Protein AF-A0A7Z1AYZ4-F1 (afdb_monomer_lite)

Foldseek 3Di:
DDDPDDLVNLVVQLVVLVVVLVVVVVVLVVVLVVLLVCLVPPHDDPVSVVSVVVSVVVVCCCVVPVNVVSVVSNVVSVVVNVVVVVVVVVVVVVVVCVVVVVPPPPDDD

Radius of gyration: 26.67 Å; chains: 1; bounding box: 60×20×84 Å

pLDDT: mean 74.49, std 12.85, range [36.69, 89.69]

Sequence (109 aa):
MQINVGLDALQSLTNFTEHSQSEQNDFNKAHSVRNTESATSGLAGSVQNAAFAVGQDRDAHWNSRVLPQIQQLVENNNLATSAYYEGQATSTTTMQQHTYGVGSVINGA

Secondary structure (DSSP, 8-state):
------HHHHHHHHHHHHHHHHHHHHHHHHHHHHHHHHHHHH--THHHHHHHHHHHHHHHHIIIIIHHHHHHHHHHHHHHHHHHHHHHHHHHHHHHHHHHHSSS-----

Organism: NCBI:txid485602

Structure (mmCIF, N/CA/C/O backbone):
data_AF-A0A7Z1AYZ4-F1
#
_entry.id   AF-A0A7Z1AYZ4-F1
#
loop_
_atom_site.group_PDB
_atom_site.id
_atom_site.type_symbol
_atom_site.label_atom_id
_atom_site.label_alt_id
_atom_site.label_comp_id
_atom_site.label_asym_id
_atom_site.label_entity_id
_atom_site.label_seq_id
_atom_site.pdbx_PDB_ins_code
_atom_site.Cartn_x
_atom_site.Cartn_y
_atom_site.Cartn_z
_atom_site.occupancy
_atom_site.B_iso_or_equiv
_atom_site.auth_seq_id
_atom_site.auth_comp_id
_atom_site.auth_asym_id
_atom_site.auth_atom_id
_atom_site.pdbx_PDB_model_num
ATOM 1 N N . MET A 1 1 ? -31.345 2.015 9.666 1.00 38.03 1 MET A N 1
ATOM 2 C CA . MET A 1 1 ? -30.663 0.786 9.212 1.00 38.03 1 MET A CA 1
ATOM 3 C C . MET A 1 1 ? -29.326 0.735 9.928 1.00 38.03 1 MET A C 1
ATOM 5 O O . MET A 1 1 ? -28.487 1.579 9.657 1.00 38.03 1 MET A O 1
ATOM 9 N N . GLN A 1 2 ? -29.187 -0.140 10.923 1.00 41.41 2 GLN A N 1
ATOM 10 C CA . GLN A 1 2 ? -27.971 -0.272 11.726 1.00 41.41 2 GLN A CA 1
ATOM 11 C C . GLN A 1 2 ? -27.139 -1.396 11.105 1.00 41.41 2 GLN A C 1
ATOM 13 O O . GLN A 1 2 ? -27.598 -2.535 11.044 1.00 41.41 2 GLN A O 1
ATOM 18 N N . ILE A 1 3 ? -25.976 -1.062 10.548 1.00 48.16 3 ILE A N 1
ATOM 19 C CA . ILE A 1 3 ? -25.074 -2.055 9.962 1.00 48.16 3 ILE A CA 1
ATOM 20 C C . ILE A 1 3 ? -24.280 -2.666 11.120 1.00 48.16 3 ILE A C 1
ATOM 22 O O . ILE A 1 3 ? -23.387 -2.023 11.662 1.00 48.16 3 ILE A O 1
ATOM 26 N N . ASN A 1 4 ? -24.628 -3.890 11.521 1.00 56.06 4 ASN A N 1
ATOM 27 C CA . ASN A 1 4 ? -23.818 -4.677 12.450 1.00 56.06 4 ASN A CA 1
ATOM 28 C C . ASN A 1 4 ? -22.667 -5.316 11.668 1.00 56.06 4 ASN A C 1
ATOM 30 O O . ASN A 1 4 ? -22.820 -6.400 11.107 1.00 56.06 4 ASN A O 1
ATOM 34 N N . VAL A 1 5 ? -21.525 -4.633 11.604 1.00 61.25 5 VAL A N 1
ATOM 35 C CA . VAL A 1 5 ? -20.276 -5.248 11.143 1.00 61.25 5 VAL A CA 1
ATOM 36 C C . VAL A 1 5 ? -19.613 -5.895 12.356 1.00 61.25 5 VAL A C 1
ATOM 38 O O . VAL A 1 5 ? -19.290 -5.210 13.323 1.00 61.25 5 VAL A O 1
ATOM 41 N N . GLY A 1 6 ? -19.460 -7.220 12.336 1.00 71.69 6 GLY A N 1
ATOM 42 C CA . GLY A 1 6 ? -18.754 -7.939 13.398 1.00 71.69 6 GLY A CA 1
ATOM 43 C C . GLY A 1 6 ? -17.268 -7.573 13.425 1.00 71.69 6 GLY A C 1
ATOM 44 O O . GLY A 1 6 ? -16.661 -7.390 12.369 1.00 71.69 6 GLY A O 1
ATOM 45 N N . LEU A 1 7 ? -16.676 -7.494 14.621 1.00 74.81 7 LEU A N 1
ATOM 46 C CA . LEU A 1 7 ? -15.259 -7.156 14.813 1.00 74.81 7 LEU A CA 1
ATOM 47 C C . LEU A 1 7 ? -14.320 -8.067 14.005 1.00 74.81 7 LEU A C 1
ATOM 49 O O . LEU A 1 7 ? -13.377 -7.578 13.392 1.00 74.81 7 LEU A O 1
ATOM 53 N N . ASP A 1 8 ? -14.622 -9.364 13.930 1.00 76.94 8 ASP A N 1
ATOM 54 C CA . ASP A 1 8 ? -13.824 -10.333 13.169 1.00 76.94 8 ASP A CA 1
ATOM 55 C C . ASP A 1 8 ? -13.798 -10.005 11.667 1.00 76.94 8 ASP A C 1
ATOM 57 O O . ASP A 1 8 ? -12.772 -10.148 11.002 1.00 76.94 8 ASP A O 1
ATOM 61 N N . ALA A 1 9 ? -14.917 -9.508 11.128 1.00 76.19 9 ALA A N 1
ATOM 62 C CA . ALA A 1 9 ? -15.005 -9.084 9.735 1.00 76.19 9 ALA A CA 1
ATOM 63 C C . ALA A 1 9 ? -14.205 -7.795 9.486 1.00 76.19 9 ALA A C 1
ATOM 65 O O . ALA A 1 9 ? -13.549 -7.684 8.452 1.00 76.19 9 ALA A O 1
ATOM 66 N N . LEU A 1 10 ? -14.207 -6.853 10.439 1.00 78.38 10 LEU A N 1
ATOM 67 C CA . LEU A 1 10 ? -13.367 -5.648 10.389 1.00 78.38 10 LEU A CA 1
ATOM 68 C C . LEU A 1 10 ? -11.878 -6.003 10.429 1.00 78.38 10 LEU A C 1
ATOM 70 O O . LEU A 1 10 ? -11.125 -5.553 9.574 1.00 78.38 10 LEU A O 1
ATOM 74 N N . GLN A 1 11 ? -11.462 -6.865 11.357 1.00 78.62 11 GLN A N 1
ATOM 75 C CA . GLN A 1 11 ? -10.071 -7.313 11.469 1.00 78.62 11 GLN A CA 1
ATOM 76 C C . GLN A 1 11 ? -9.612 -8.073 10.221 1.00 78.62 11 GLN A C 1
ATOM 78 O O . GLN A 1 11 ? -8.516 -7.837 9.714 1.00 78.62 11 GLN A O 1
ATOM 83 N N . SER A 1 12 ? -10.460 -8.955 9.684 1.00 81.00 12 SER A N 1
ATOM 84 C CA . SER A 1 12 ? -10.173 -9.663 8.436 1.00 81.00 12 SER A CA 1
ATOM 85 C C . SER A 1 12 ? -10.034 -8.702 7.254 1.00 81.00 12 SER A C 1
ATOM 87 O O . SER A 1 12 ? -9.123 -8.879 6.444 1.00 81.00 12 SER A O 1
ATOM 89 N N . LEU A 1 13 ? -10.881 -7.670 7.174 1.00 80.38 13 LEU A N 1
ATOM 90 C CA . LEU A 1 13 ? -10.805 -6.648 6.134 1.00 80.38 13 LEU A CA 1
ATOM 91 C C . LEU A 1 13 ? -9.529 -5.807 6.254 1.00 80.38 13 LEU A C 1
ATOM 93 O O . LEU A 1 13 ? -8.882 -5.559 5.235 1.00 80.38 13 LEU A O 1
ATOM 97 N N . THR A 1 14 ? -9.136 -5.409 7.468 1.00 81.25 14 THR A N 1
ATOM 98 C CA . THR A 1 14 ? -7.871 -4.701 7.718 1.00 81.25 14 THR A CA 1
ATOM 99 C C . THR A 1 14 ? -6.688 -5.537 7.243 1.00 81.25 14 THR A C 1
ATOM 101 O O . THR A 1 14 ? -5.946 -5.089 6.373 1.00 81.25 14 THR A O 1
ATOM 104 N N . ASN A 1 15 ? -6.583 -6.784 7.711 1.00 82.12 15 ASN A N 1
ATOM 105 C CA . ASN A 1 15 ? -5.486 -7.686 7.353 1.00 82.12 15 ASN A CA 1
ATOM 106 C C . ASN A 1 15 ? -5.415 -7.939 5.839 1.00 82.12 15 ASN A C 1
ATOM 108 O O . ASN A 1 15 ? -4.336 -7.918 5.251 1.00 82.12 15 ASN A O 1
ATOM 112 N N . PHE A 1 16 ? -6.564 -8.158 5.191 1.00 85.50 16 PHE A N 1
ATOM 113 C CA . PHE A 1 16 ? -6.628 -8.332 3.740 1.00 85.50 16 PHE A CA 1
ATOM 114 C C . PHE A 1 16 ? -6.170 -7.073 2.994 1.00 85.50 16 PHE A C 1
ATOM 116 O O . PHE A 1 16 ? -5.415 -7.166 2.028 1.00 85.50 16 PHE A O 1
ATOM 123 N N . THR A 1 17 ? -6.600 -5.895 3.453 1.00 81.38 17 THR A N 1
ATOM 124 C CA . THR A 1 17 ? -6.250 -4.612 2.828 1.00 81.38 17 THR A CA 1
ATOM 125 C C . THR A 1 17 ? -4.753 -4.328 2.955 1.00 81.38 17 THR A C 1
ATOM 127 O O . THR A 1 17 ? -4.117 -3.976 1.963 1.00 81.38 17 THR A O 1
ATOM 130 N N . GLU A 1 18 ? -4.171 -4.537 4.137 1.00 84.62 18 GLU A N 1
ATOM 131 C CA . GLU A 1 18 ? -2.733 -4.369 4.384 1.00 84.62 18 GLU A CA 1
ATOM 132 C C . GLU A 1 18 ? -1.893 -5.352 3.559 1.00 84.62 18 GLU A C 1
ATOM 134 O O . GLU A 1 18 ? -0.905 -4.964 2.931 1.00 84.62 18 GLU A O 1
ATOM 139 N N . HIS A 1 19 ? -2.314 -6.618 3.495 1.00 85.38 19 HIS A N 1
ATOM 140 C CA . HIS A 1 19 ? -1.633 -7.625 2.688 1.00 85.38 19 HIS A CA 1
ATOM 141 C C . HIS A 1 19 ? -1.675 -7.277 1.195 1.00 85.38 19 HIS A C 1
ATOM 143 O O . HIS A 1 19 ? -0.631 -7.207 0.545 1.00 85.38 19 HIS A O 1
ATOM 149 N N . SER A 1 20 ? -2.863 -6.953 0.674 1.00 82.25 20 SER A N 1
ATOM 150 C CA . SER A 1 20 ? -3.044 -6.522 -0.715 1.00 82.25 20 SER A CA 1
ATOM 151 C C . SER A 1 20 ? -2.222 -5.268 -1.035 1.00 82.25 20 SER A C 1
ATOM 153 O O . SER A 1 20 ? -1.718 -5.131 -2.148 1.00 82.25 20 SER A O 1
ATOM 155 N N . GLN A 1 21 ? -2.066 -4.338 -0.089 1.00 84.25 21 GLN A N 1
ATOM 156 C CA . GLN A 1 21 ? -1.221 -3.159 -0.278 1.00 84.25 21 GLN A CA 1
ATOM 157 C C . GLN A 1 21 ? 0.251 -3.542 -0.451 1.00 84.25 21 GLN A C 1
ATOM 159 O O . GLN A 1 21 ? 0.920 -3.013 -1.344 1.00 84.25 21 GLN A O 1
ATOM 164 N N . SER A 1 22 ? 0.750 -4.448 0.393 1.00 84.06 22 SER A N 1
ATOM 165 C CA . SER A 1 22 ? 2.130 -4.929 0.311 1.00 84.06 22 SER A CA 1
ATOM 166 C C . SER A 1 22 ? 2.393 -5.596 -1.036 1.00 84.06 22 SER A C 1
ATOM 168 O O . SER A 1 22 ? 3.329 -5.210 -1.735 1.00 84.06 22 SER A O 1
ATOM 170 N N . GLU A 1 23 ? 1.525 -6.524 -1.445 1.00 86.88 23 GLU A N 1
ATOM 171 C CA . GLU A 1 23 ? 1.671 -7.250 -2.710 1.00 86.88 23 GLU A CA 1
ATOM 172 C C . GLU A 1 23 ? 1.661 -6.315 -3.922 1.00 86.88 23 GLU A C 1
ATOM 174 O O . GLU A 1 23 ? 2.510 -6.429 -4.809 1.00 86.88 23 GLU A O 1
ATOM 179 N N . GLN A 1 24 ? 0.735 -5.352 -3.964 1.00 84.62 24 GLN A N 1
ATOM 180 C CA . GLN A 1 24 ? 0.661 -4.424 -5.091 1.00 84.62 24 GLN A CA 1
ATOM 181 C C . GLN A 1 24 ? 1.879 -3.491 -5.150 1.00 84.62 24 GLN A C 1
ATOM 183 O O . GLN A 1 24 ? 2.379 -3.197 -6.239 1.00 84.62 24 GLN A O 1
ATOM 188 N N . ASN A 1 25 ? 2.399 -3.054 -3.999 1.00 84.19 25 ASN A N 1
ATOM 189 C CA . ASN A 1 25 ? 3.608 -2.235 -3.945 1.00 84.19 25 ASN A CA 1
ATOM 190 C C . ASN A 1 25 ? 4.842 -3.014 -4.424 1.00 84.19 25 ASN A C 1
ATOM 192 O O . ASN A 1 25 ? 5.638 -2.496 -5.211 1.00 84.19 25 ASN A O 1
ATOM 196 N N . ASP A 1 26 ? 4.984 -4.265 -3.989 1.00 85.25 26 ASP A N 1
ATOM 197 C CA . ASP A 1 26 ? 6.095 -5.129 -4.387 1.00 85.25 26 ASP A CA 1
ATOM 198 C C . ASP A 1 26 ? 6.026 -5.475 -5.877 1.00 85.25 26 ASP A C 1
ATOM 200 O O . ASP A 1 26 ? 7.039 -5.396 -6.582 1.00 85.25 26 ASP A O 1
ATOM 204 N N . PHE A 1 27 ? 4.826 -5.748 -6.396 1.00 85.44 27 PHE A N 1
ATOM 205 C CA . PHE A 1 27 ? 4.615 -5.950 -7.825 1.00 85.44 27 PHE A CA 1
ATOM 206 C C . PHE A 1 27 ? 4.979 -4.702 -8.634 1.00 85.44 27 PHE A C 1
ATOM 208 O O . PHE A 1 27 ? 5.702 -4.810 -9.628 1.00 85.44 27 PHE A O 1
ATOM 215 N N . ASN A 1 28 ? 4.538 -3.514 -8.205 1.00 84.31 28 ASN A N 1
ATOM 216 C CA . ASN A 1 28 ? 4.840 -2.270 -8.911 1.00 84.31 28 ASN A CA 1
ATOM 217 C C . ASN A 1 28 ? 6.352 -1.987 -8.940 1.00 84.31 28 ASN A C 1
ATOM 219 O O . ASN A 1 28 ? 6.907 -1.698 -10.004 1.00 84.31 28 ASN A O 1
ATOM 223 N N . LYS A 1 29 ? 7.048 -2.169 -7.810 1.00 84.38 29 LYS A N 1
ATOM 224 C CA . LYS A 1 29 ? 8.515 -2.058 -7.740 1.00 84.38 29 LYS A CA 1
ATOM 225 C C . LYS A 1 29 ? 9.201 -3.049 -8.677 1.00 84.38 29 LYS A C 1
ATOM 227 O O . LYS A 1 29 ? 10.039 -2.646 -9.482 1.00 84.38 29 LYS A O 1
ATOM 232 N N . ALA A 1 30 ? 8.817 -4.325 -8.635 1.00 82.69 30 ALA A N 1
ATOM 233 C CA . ALA A 1 30 ? 9.390 -5.354 -9.501 1.00 82.69 30 ALA A CA 1
ATOM 234 C C . ALA A 1 30 ? 9.145 -5.069 -10.994 1.00 82.69 30 ALA A C 1
ATOM 236 O O . ALA A 1 30 ? 9.979 -5.388 -11.844 1.00 82.69 30 ALA A O 1
ATOM 237 N N . HIS A 1 31 ? 8.008 -4.466 -11.344 1.00 84.06 31 HIS A N 1
ATOM 238 C CA . HIS A 1 31 ? 7.711 -4.070 -12.719 1.00 84.06 31 HIS A CA 1
ATOM 239 C C . HIS A 1 31 ? 8.487 -2.823 -13.160 1.00 84.06 31 HIS A C 1
ATOM 241 O O . HIS A 1 31 ? 8.839 -2.710 -14.334 1.00 84.06 31 HIS A O 1
ATOM 247 N N . SER A 1 32 ? 8.762 -1.887 -12.250 1.00 82.50 32 SER A N 1
ATOM 248 C CA . SER A 1 32 ? 9.623 -0.723 -12.504 1.00 82.50 32 SER A CA 1
ATOM 249 C C . SER A 1 32 ? 11.078 -1.127 -12.742 1.00 82.50 32 SER A C 1
ATOM 251 O O . SER A 1 32 ? 11.668 -0.736 -13.755 1.00 82.50 32 SER A O 1
ATOM 253 N N . VAL A 1 33 ? 11.618 -2.015 -11.902 1.00 82.50 33 VAL A N 1
ATOM 254 C CA . VAL A 1 33 ? 12.976 -2.559 -12.066 1.00 82.50 33 VAL A CA 1
ATOM 255 C C . VAL A 1 33 ? 13.117 -3.282 -13.407 1.00 82.50 33 VAL A C 1
ATOM 257 O O . VAL A 1 33 ? 13.982 -2.929 -14.204 1.00 82.50 33 VAL A O 1
ATOM 260 N N . ARG A 1 34 ? 12.203 -4.208 -13.729 1.00 81.06 34 ARG A N 1
ATOM 261 C CA . ARG A 1 34 ? 12.247 -4.944 -15.006 1.00 81.06 34 ARG A CA 1
ATOM 262 C C . ARG A 1 34 ? 12.093 -4.046 -16.232 1.00 81.06 34 ARG A C 1
ATOM 264 O O . ARG A 1 34 ? 12.745 -4.290 -17.246 1.00 81.06 34 ARG A O 1
ATOM 271 N N . ASN A 1 35 ? 11.256 -3.008 -16.160 1.00 78.12 35 ASN A N 1
ATOM 272 C CA . ASN A 1 35 ? 11.128 -2.040 -17.253 1.00 78.12 35 ASN A CA 1
ATOM 273 C C . ASN A 1 35 ? 12.439 -1.274 -17.471 1.00 78.12 35 ASN A C 1
ATOM 275 O O . ASN A 1 35 ? 12.858 -1.102 -18.614 1.00 78.12 35 ASN A O 1
ATOM 279 N N . THR A 1 36 ? 13.099 -0.866 -16.386 1.00 78.38 36 THR A N 1
ATOM 280 C CA . THR A 1 36 ? 14.405 -0.193 -16.422 1.00 78.38 36 THR A CA 1
ATOM 281 C C . THR A 1 36 ? 15.467 -1.104 -17.042 1.00 78.38 36 THR A C 1
ATOM 283 O O . THR A 1 36 ? 16.164 -0.697 -17.970 1.00 78.38 36 THR A O 1
ATOM 286 N N . GLU A 1 37 ? 15.557 -2.361 -16.607 1.00 79.88 37 GLU A N 1
ATOM 287 C CA . GLU A 1 37 ? 16.505 -3.350 -17.143 1.00 79.88 37 GLU A CA 1
ATOM 288 C C . GLU A 1 37 ? 16.248 -3.663 -18.627 1.00 79.88 37 GLU A C 1
ATOM 290 O O . GLU A 1 37 ? 17.182 -3.711 -19.433 1.00 79.88 37 GLU A O 1
ATOM 295 N N . SER A 1 38 ? 14.980 -3.812 -19.020 1.00 75.94 38 SER A N 1
ATOM 296 C CA . SER A 1 38 ? 14.590 -4.080 -20.413 1.00 75.94 38 SER A CA 1
ATOM 297 C C . SER A 1 38 ? 14.906 -2.894 -21.327 1.00 75.94 38 SER A C 1
ATOM 299 O O . SER A 1 38 ? 15.452 -3.072 -22.415 1.00 75.94 38 SER A O 1
ATOM 301 N N . ALA A 1 39 ? 14.622 -1.669 -20.872 1.00 76.94 39 ALA A N 1
ATOM 302 C CA . ALA A 1 39 ? 14.946 -0.456 -21.616 1.00 76.94 39 ALA A CA 1
ATOM 303 C C . ALA A 1 39 ? 16.461 -0.239 -21.742 1.00 76.94 39 ALA A C 1
ATOM 305 O O . ALA A 1 39 ? 16.925 0.266 -22.760 1.00 76.94 39 ALA A O 1
ATOM 306 N N . THR A 1 40 ? 17.237 -0.646 -20.735 1.00 76.44 40 THR A N 1
ATOM 307 C CA . THR A 1 40 ? 18.699 -0.485 -20.726 1.00 76.44 40 THR A CA 1
ATOM 308 C C . THR A 1 40 ? 19.417 -1.535 -21.578 1.00 76.44 40 THR A C 1
ATOM 310 O O . THR A 1 40 ? 20.457 -1.236 -22.155 1.00 76.44 40 THR A O 1
ATOM 313 N N . SER A 1 41 ? 18.879 -2.755 -21.678 1.00 75.12 41 SER A N 1
ATOM 314 C CA . SER A 1 41 ? 19.553 -3.879 -22.348 1.00 75.12 41 SER A CA 1
ATOM 315 C C . SER A 1 41 ? 19.242 -4.036 -23.841 1.00 75.12 41 SER A C 1
ATOM 317 O O . SER A 1 41 ? 20.044 -4.645 -24.547 1.00 75.12 41 SER A O 1
ATOM 319 N N . GLY A 1 42 ? 18.116 -3.507 -24.341 1.00 67.06 42 GLY A N 1
ATOM 320 C CA . GLY A 1 42 ? 17.654 -3.792 -25.711 1.00 67.06 42 GLY A CA 1
ATOM 321 C C . GLY A 1 42 ? 17.262 -2.591 -26.571 1.00 67.06 42 GLY A C 1
ATOM 322 O O . GLY A 1 42 ? 17.002 -2.768 -27.761 1.00 67.06 42 GLY A O 1
ATOM 323 N N . LEU A 1 43 ? 17.203 -1.380 -26.010 1.00 75.06 43 LEU A N 1
ATOM 324 C CA . LEU A 1 43 ? 16.750 -0.178 -26.716 1.00 75.06 43 LEU A CA 1
ATOM 325 C C . LEU A 1 43 ? 17.862 0.874 -26.750 1.00 75.06 43 LEU A C 1
ATOM 327 O O . LEU A 1 43 ? 18.614 1.020 -25.793 1.00 75.06 43 LEU A O 1
ATOM 331 N N . ALA A 1 44 ? 17.945 1.634 -27.844 1.00 77.06 44 ALA A N 1
ATOM 332 C CA . ALA A 1 44 ? 18.908 2.722 -27.997 1.00 77.06 44 ALA A CA 1
ATOM 333 C C . ALA A 1 44 ? 18.215 4.029 -28.409 1.00 77.06 44 ALA A C 1
ATOM 335 O O . ALA A 1 44 ? 17.238 4.028 -29.165 1.00 77.06 44 ALA A O 1
ATOM 336 N N . GLY A 1 45 ? 18.738 5.158 -27.925 1.00 78.50 45 GLY A N 1
ATOM 337 C CA . GLY A 1 45 ? 18.324 6.495 -28.352 1.00 78.50 45 GLY A CA 1
ATOM 338 C C . GLY A 1 45 ? 16.876 6.843 -27.987 1.00 78.50 45 GLY A C 1
ATOM 339 O O . GLY A 1 45 ? 16.466 6.751 -26.833 1.00 78.50 45 GLY A O 1
ATOM 340 N N . SER A 1 46 ? 16.085 7.277 -28.970 1.00 77.81 46 SER A N 1
ATOM 341 C CA . SER A 1 46 ? 14.716 7.769 -28.749 1.00 77.81 46 SER A CA 1
ATOM 342 C C . SER A 1 46 ? 13.751 6.702 -28.223 1.00 77.81 46 SER A C 1
ATOM 344 O O . SER A 1 46 ? 12.865 7.025 -27.434 1.00 77.81 46 SER A O 1
ATOM 346 N N . VAL A 1 47 ? 13.937 5.434 -28.603 1.00 77.38 47 VAL A N 1
ATOM 347 C CA . VAL A 1 47 ? 13.077 4.322 -28.160 1.00 77.38 47 VAL A CA 1
ATOM 348 C C . VAL A 1 47 ? 13.334 3.988 -26.688 1.00 77.38 47 VAL A C 1
ATOM 350 O O . VAL A 1 47 ? 12.396 3.739 -25.934 1.00 77.38 47 VAL A O 1
ATOM 353 N N . GLN A 1 48 ? 14.595 4.068 -26.259 1.00 81.06 48 GLN A N 1
ATOM 354 C CA . GLN A 1 48 ? 14.980 3.922 -24.857 1.00 81.06 48 GLN A CA 1
ATOM 355 C C . GLN A 1 48 ? 14.381 5.047 -24.000 1.00 81.06 48 GLN A C 1
ATOM 357 O O . GLN A 1 48 ? 13.764 4.781 -22.971 1.00 81.06 48 GLN A O 1
ATOM 362 N N . ASN A 1 49 ? 14.483 6.297 -24.461 1.00 79.44 49 ASN A N 1
ATOM 363 C CA . ASN A 1 49 ? 13.918 7.450 -23.754 1.00 79.44 49 ASN A CA 1
ATOM 364 C C . ASN A 1 49 ? 12.388 7.377 -23.635 1.00 79.44 49 ASN A C 1
ATOM 366 O O . ASN A 1 49 ? 11.844 7.685 -22.577 1.00 79.44 49 ASN A O 1
ATOM 370 N N . ALA A 1 50 ? 11.691 6.931 -24.685 1.00 80.12 50 ALA A N 1
ATOM 371 C CA . ALA A 1 50 ? 10.241 6.742 -24.648 1.00 80.12 50 ALA A CA 1
ATOM 372 C C . ALA A 1 50 ? 9.825 5.644 -23.651 1.00 80.12 50 ALA A C 1
ATOM 374 O O . ALA A 1 50 ? 8.869 5.827 -22.899 1.00 80.12 50 ALA A O 1
ATOM 375 N N . ALA A 1 51 ? 10.564 4.530 -23.597 1.00 78.50 51 ALA A N 1
ATOM 376 C CA . ALA A 1 51 ? 10.309 3.459 -22.633 1.00 78.50 51 ALA A CA 1
ATOM 377 C C . ALA A 1 51 ? 10.513 3.926 -21.180 1.00 78.50 51 ALA A C 1
ATOM 379 O O . ALA A 1 51 ? 9.699 3.604 -20.311 1.00 78.50 51 ALA A O 1
ATOM 380 N N . PHE A 1 52 ? 11.549 4.731 -20.922 1.00 82.50 52 PHE A N 1
ATOM 381 C CA . PHE A 1 52 ? 11.760 5.344 -19.610 1.00 82.50 52 PHE A CA 1
ATOM 382 C C . PHE A 1 52 ? 10.647 6.322 -19.232 1.00 82.50 52 PHE A C 1
ATOM 384 O O . PHE A 1 52 ? 10.161 6.256 -18.106 1.00 82.50 52 PHE A O 1
ATOM 391 N N . ALA A 1 53 ? 10.205 7.177 -20.159 1.00 82.94 53 ALA A N 1
ATOM 392 C CA . ALA A 1 53 ? 9.130 8.136 -19.905 1.00 82.94 53 ALA A CA 1
ATOM 393 C C . ALA A 1 53 ? 7.817 7.437 -19.513 1.00 82.94 53 ALA A C 1
ATOM 395 O O . ALA A 1 53 ? 7.219 7.774 -18.497 1.00 82.94 53 ALA A O 1
ATOM 396 N N . VAL A 1 54 ? 7.419 6.387 -20.240 1.00 82.38 54 VAL A N 1
ATOM 397 C CA . VAL A 1 54 ? 6.213 5.605 -19.906 1.00 82.38 54 VAL A CA 1
ATOM 398 C C . VAL A 1 54 ? 6.353 4.895 -18.553 1.00 82.38 54 VAL A C 1
ATOM 400 O O . VAL A 1 54 ? 5.390 4.818 -17.788 1.00 82.38 54 VAL A O 1
ATOM 403 N N . GLY A 1 55 ? 7.547 4.385 -18.231 1.00 81.88 55 GLY A N 1
ATOM 404 C CA . GLY A 1 55 ? 7.835 3.813 -16.914 1.00 81.88 55 GLY A CA 1
ATOM 405 C C . GLY A 1 55 ? 7.685 4.838 -15.786 1.00 81.88 55 GLY A C 1
ATOM 406 O O . GLY A 1 55 ? 7.019 4.555 -14.791 1.00 81.88 55 GLY A O 1
ATOM 407 N N . GLN A 1 56 ? 8.235 6.039 -15.974 1.00 85.06 56 GLN A N 1
ATOM 408 C CA . GLN A 1 56 ? 8.127 7.144 -15.020 1.00 85.06 56 GLN A CA 1
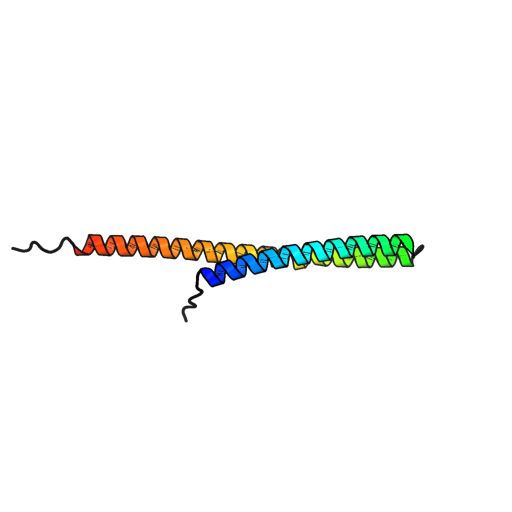ATOM 409 C C . GLN A 1 56 ? 6.682 7.616 -14.841 1.00 85.06 56 GLN A C 1
ATOM 411 O O . GLN A 1 56 ? 6.259 7.812 -13.705 1.00 85.06 56 GLN A O 1
ATOM 416 N N . ASP A 1 57 ? 5.906 7.734 -15.919 1.00 86.19 57 ASP A N 1
ATOM 417 C CA . ASP A 1 57 ? 4.495 8.132 -15.850 1.00 86.19 57 ASP A CA 1
ATOM 418 C C . ASP A 1 57 ? 3.655 7.113 -15.074 1.00 86.19 57 ASP A C 1
ATOM 420 O O . ASP A 1 57 ? 2.825 7.486 -14.239 1.00 86.19 57 ASP A O 1
ATOM 424 N N . ARG A 1 58 ? 3.890 5.813 -15.299 1.00 83.81 58 ARG A N 1
ATOM 425 C CA . ARG A 1 58 ? 3.216 4.749 -14.543 1.00 83.81 58 ARG A CA 1
ATOM 426 C C . ARG A 1 58 ? 3.574 4.818 -13.060 1.00 83.81 58 ARG A C 1
ATOM 428 O O . ARG A 1 58 ? 2.684 4.747 -12.213 1.00 83.81 58 ARG A O 1
ATOM 435 N N . ASP A 1 59 ? 4.854 4.970 -12.740 1.00 85.31 59 ASP A N 1
ATOM 436 C CA . ASP A 1 59 ? 5.313 5.040 -11.353 1.00 85.31 59 ASP A CA 1
ATOM 437 C C . ASP A 1 59 ? 4.793 6.314 -10.661 1.00 85.31 59 ASP A C 1
ATOM 439 O O . ASP A 1 59 ? 4.365 6.273 -9.505 1.00 85.31 59 ASP A O 1
ATOM 443 N N . ALA A 1 60 ? 4.736 7.440 -11.376 1.00 87.50 60 ALA A N 1
ATOM 444 C CA . ALA A 1 60 ? 4.127 8.675 -10.897 1.00 87.50 60 ALA A CA 1
ATOM 445 C C . ALA A 1 60 ? 2.622 8.502 -10.646 1.00 87.50 60 ALA A C 1
ATOM 447 O O . ALA A 1 60 ? 2.115 8.955 -9.616 1.00 87.50 60 ALA A O 1
ATOM 448 N N . HIS A 1 61 ? 1.902 7.813 -11.534 1.00 87.25 61 HIS A N 1
ATOM 449 C CA . HIS A 1 61 ? 0.483 7.510 -11.348 1.00 87.25 61 HIS A CA 1
ATOM 450 C C . HIS A 1 61 ? 0.249 6.637 -10.109 1.00 87.25 61 HIS A C 1
ATOM 452 O O . HIS A 1 61 ? -0.607 6.958 -9.283 1.00 87.25 61 HIS A O 1
ATOM 458 N N . TRP A 1 62 ? 1.047 5.581 -9.932 1.00 85.81 62 TRP A N 1
ATOM 459 C CA . TRP A 1 62 ? 0.981 4.717 -8.754 1.00 85.81 62 TRP A CA 1
ATOM 460 C C . TRP A 1 62 ? 1.171 5.510 -7.455 1.00 85.81 62 TRP A C 1
ATOM 462 O O . TRP A 1 62 ? 0.317 5.467 -6.568 1.00 85.81 62 TRP A O 1
ATOM 472 N N . ASN A 1 63 ? 2.252 6.290 -7.369 1.00 85.12 63 ASN A N 1
ATOM 473 C CA . ASN A 1 63 ? 2.606 7.033 -6.158 1.00 85.12 63 ASN A CA 1
ATOM 474 C C . ASN A 1 63 ? 1.634 8.180 -5.843 1.00 85.12 63 ASN A C 1
ATOM 476 O O . ASN A 1 63 ? 1.394 8.469 -4.675 1.00 85.12 63 ASN A O 1
ATOM 480 N N . SER A 1 64 ? 1.076 8.841 -6.861 1.00 89.69 64 SER A N 1
ATOM 481 C CA . SER A 1 64 ? 0.211 10.016 -6.667 1.00 89.69 64 SER A CA 1
ATOM 482 C C . SER A 1 64 ? -1.277 9.695 -6.543 1.00 89.69 64 SER A C 1
ATOM 484 O O . SE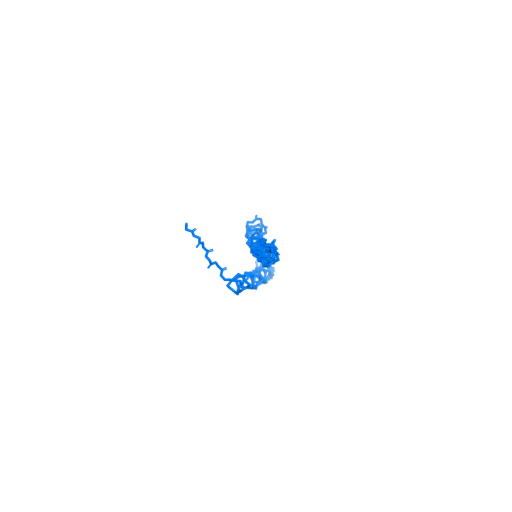R A 1 64 ? -2.027 10.508 -6.002 1.00 89.69 64 SER A O 1
ATOM 486 N N . ARG A 1 65 ? -1.735 8.549 -7.063 1.00 84.00 65 ARG A N 1
ATOM 487 C CA . ARG A 1 65 ? -3.166 8.203 -7.110 1.00 84.00 65 ARG A CA 1
ATOM 488 C C . ARG A 1 65 ? -3.497 6.939 -6.342 1.00 84.00 65 ARG A C 1
ATOM 490 O O . ARG A 1 65 ? -4.429 6.959 -5.546 1.00 84.00 65 ARG A O 1
ATOM 497 N N . VAL A 1 66 ? -2.752 5.861 -6.575 1.00 81.25 66 VAL A N 1
ATOM 498 C CA . VAL A 1 66 ? -3.128 4.536 -6.069 1.00 81.25 66 VAL A CA 1
ATOM 499 C C . VAL A 1 66 ? -2.680 4.347 -4.624 1.00 81.25 66 VAL A C 1
ATOM 501 O O . VAL A 1 66 ? -3.496 4.015 -3.767 1.00 81.25 66 VAL A O 1
ATOM 504 N N . LEU A 1 67 ? -1.410 4.635 -4.324 1.00 82.69 67 LEU A N 1
ATOM 505 C CA . LEU A 1 67 ? -0.866 4.477 -2.974 1.00 82.69 67 LEU A CA 1
ATOM 506 C C . LEU A 1 67 ? -1.644 5.281 -1.905 1.00 82.69 67 LEU A C 1
ATOM 508 O O . LEU A 1 67 ? -1.985 4.684 -0.881 1.00 82.69 67 LEU A O 1
ATOM 512 N N . PRO A 1 68 ? -2.003 6.565 -2.124 1.00 85.62 68 PRO A N 1
ATOM 513 C CA . PRO A 1 68 ? -2.752 7.340 -1.133 1.00 85.62 68 PRO A CA 1
ATOM 514 C C . PRO A 1 68 ? -4.160 6.794 -0.863 1.00 85.62 68 PRO A C 1
ATOM 516 O O . PRO A 1 68 ? -4.615 6.796 0.277 1.00 85.62 68 PRO A O 1
ATOM 519 N N . GLN A 1 69 ? -4.856 6.291 -1.889 1.00 84.62 69 GLN A N 1
ATOM 520 C CA . GLN A 1 69 ? -6.199 5.720 -1.724 1.00 84.62 69 GLN A CA 1
ATOM 521 C C . GLN A 1 69 ? -6.177 4.445 -0.879 1.00 84.62 69 GLN A C 1
ATOM 523 O O . GLN A 1 69 ? -7.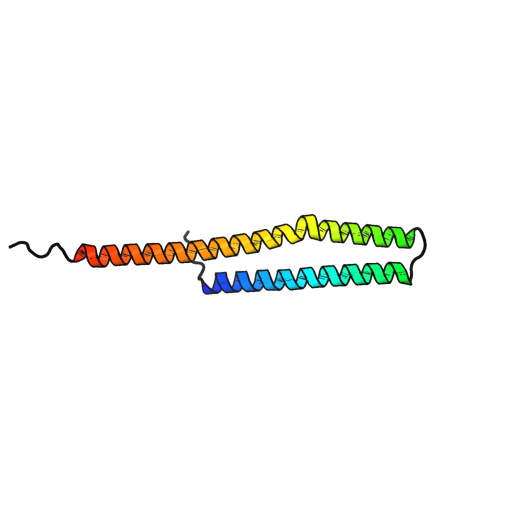061 4.233 -0.050 1.00 84.62 69 GLN A O 1
ATOM 528 N N . ILE A 1 70 ? -5.152 3.609 -1.057 1.00 78.50 70 ILE A N 1
ATOM 529 C CA . ILE A 1 70 ? -4.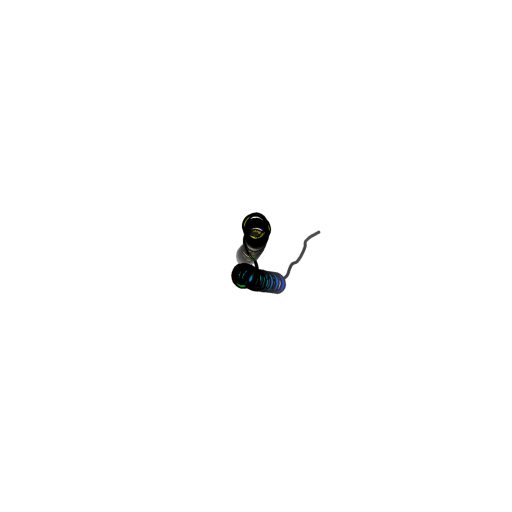990 2.392 -0.257 1.00 78.50 70 ILE A CA 1
ATOM 530 C C . ILE A 1 70 ? -4.651 2.745 1.197 1.00 78.50 70 ILE A C 1
ATOM 532 O O . ILE A 1 70 ? -5.228 2.164 2.113 1.00 78.50 70 ILE A O 1
ATOM 536 N N . GLN A 1 71 ? -3.783 3.737 1.425 1.00 83.38 71 GLN A N 1
ATOM 537 C CA . GLN A 1 71 ? -3.491 4.236 2.777 1.00 83.38 71 GLN A CA 1
ATOM 538 C C . GLN A 1 71 ? -4.757 4.743 3.477 1.00 83.38 71 GLN A C 1
ATOM 540 O O . GLN A 1 71 ? -5.017 4.373 4.619 1.00 83.38 71 GLN A O 1
ATOM 545 N N . GLN A 1 72 ? -5.596 5.498 2.765 1.00 84.69 72 GLN A N 1
ATOM 546 C CA . GLN A 1 72 ? -6.864 5.988 3.299 1.00 84.69 72 GLN A CA 1
ATOM 547 C C . GLN A 1 72 ? -7.831 4.849 3.677 1.00 84.69 72 GLN A C 1
ATOM 549 O O . GLN A 1 72 ? -8.559 4.956 4.662 1.00 84.69 72 GLN A O 1
ATOM 554 N N . LEU A 1 73 ? -7.850 3.743 2.924 1.00 80.62 73 LEU A N 1
ATOM 555 C CA . LEU A 1 73 ? -8.656 2.565 3.272 1.00 80.62 73 LEU A CA 1
ATOM 556 C C . LEU A 1 73 ? -8.185 1.914 4.580 1.00 80.62 73 LEU A C 1
ATOM 558 O O . LEU A 1 73 ? -9.018 1.575 5.419 1.00 80.62 73 LEU A O 1
ATOM 562 N N . VAL A 1 74 ? -6.871 1.787 4.781 1.00 81.00 74 VAL A N 1
ATOM 563 C CA . VAL A 1 74 ? -6.295 1.266 6.033 1.00 81.00 74 VAL A CA 1
ATOM 564 C C . VAL A 1 74 ? -6.616 2.191 7.209 1.00 81.00 74 VAL A C 1
ATOM 566 O O . VAL A 1 74 ? -7.076 1.723 8.249 1.00 81.00 74 VAL A O 1
ATOM 569 N N . GLU A 1 75 ? -6.456 3.505 7.041 1.00 84.62 75 GLU A N 1
ATOM 570 C CA . GLU A 1 75 ? -6.827 4.495 8.062 1.00 84.62 75 GLU A CA 1
ATOM 571 C C . GLU A 1 75 ? -8.308 4.392 8.443 1.00 84.62 75 GLU A C 1
ATOM 573 O O . GLU A 1 75 ? -8.636 4.329 9.628 1.00 84.62 75 GLU A O 1
ATOM 578 N N . ASN A 1 76 ? -9.205 4.291 7.459 1.00 81.12 76 ASN A N 1
ATOM 579 C CA . ASN A 1 76 ? -10.638 4.127 7.705 1.00 81.12 76 ASN A CA 1
ATOM 580 C C . ASN A 1 76 ? -10.956 2.828 8.461 1.00 81.12 76 ASN A C 1
ATOM 582 O O . ASN A 1 76 ? -11.783 2.839 9.374 1.00 81.12 76 ASN A O 1
ATOM 586 N N . ASN A 1 77 ? -10.293 1.721 8.120 1.00 80.62 77 ASN A N 1
ATOM 587 C CA . ASN A 1 77 ? -10.468 0.446 8.818 1.00 80.62 77 ASN A CA 1
ATOM 588 C C . ASN A 1 77 ? -9.978 0.521 10.275 1.00 80.62 77 ASN A C 1
ATOM 590 O O . ASN A 1 77 ? -10.641 0.017 11.188 1.00 80.62 77 ASN A O 1
ATOM 594 N N . ASN A 1 78 ? -8.858 1.206 10.517 1.00 79.75 78 AS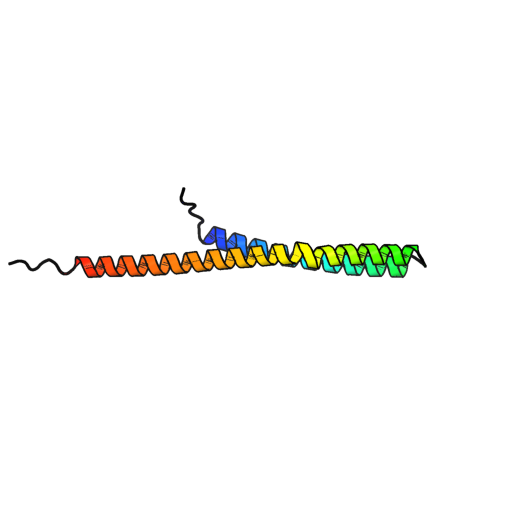N A N 1
ATOM 595 C CA . ASN A 1 78 ? -8.331 1.440 11.861 1.00 79.75 78 ASN A CA 1
ATOM 596 C C . ASN A 1 78 ? -9.259 2.336 12.691 1.00 79.75 78 ASN A C 1
ATOM 598 O O . ASN A 1 78 ? -9.547 2.019 13.846 1.00 79.75 78 ASN A O 1
ATOM 602 N N . LEU A 1 79 ? -9.798 3.404 12.095 1.00 82.38 79 LEU A N 1
ATOM 603 C CA . LEU A 1 79 ? -10.788 4.274 12.736 1.00 82.38 79 LEU A CA 1
ATOM 604 C C . LEU A 1 79 ? -12.064 3.507 13.103 1.00 82.38 79 LEU A C 1
ATOM 606 O O . LEU A 1 79 ? -12.551 3.626 14.227 1.00 82.38 79 LEU A O 1
ATOM 610 N N . ALA A 1 80 ? -12.581 2.681 12.189 1.00 78.25 80 ALA A N 1
ATOM 611 C CA . ALA A 1 80 ? -13.753 1.847 12.447 1.00 78.25 80 ALA A CA 1
ATOM 612 C C . ALA A 1 80 ? -13.504 0.838 13.582 1.00 78.25 80 ALA A C 1
ATOM 614 O O . ALA A 1 80 ? -14.371 0.626 14.431 1.00 78.25 80 ALA A O 1
ATOM 615 N N . THR A 1 81 ? -12.301 0.263 13.635 1.00 78.88 81 THR A N 1
ATOM 616 C CA . THR A 1 81 ? -11.890 -0.657 14.702 1.00 78.88 81 THR A CA 1
ATOM 617 C C . THR A 1 81 ? -11.800 0.055 16.058 1.00 78.88 81 THR A C 1
ATOM 619 O O . THR A 1 81 ? -12.327 -0.458 17.046 1.00 78.88 81 THR A O 1
ATOM 622 N N . SER A 1 82 ? -11.209 1.256 16.119 1.00 81.50 82 SER A N 1
ATOM 623 C CA . SER A 1 82 ? -11.153 2.065 17.351 1.00 81.50 82 SER A CA 1
ATOM 624 C C . SER A 1 82 ? -12.551 2.413 17.859 1.00 81.50 82 SER A C 1
ATOM 626 O O . SER A 1 82 ? -12.867 2.176 19.025 1.00 81.50 82 SER A O 1
ATOM 628 N N . ALA A 1 83 ? -13.424 2.887 16.965 1.00 78.31 83 ALA A N 1
ATOM 629 C CA . ALA A 1 83 ? -14.799 3.244 17.305 1.00 78.31 83 ALA A CA 1
ATOM 630 C C . ALA A 1 83 ? -15.596 2.048 17.858 1.00 78.31 83 ALA A C 1
ATOM 632 O O . ALA A 1 83 ? -16.403 2.212 18.775 1.00 78.31 83 ALA A O 1
ATOM 633 N N . TYR A 1 84 ? -15.356 0.835 17.345 1.00 75.19 84 TYR A N 1
ATOM 634 C CA . TYR A 1 84 ? -15.970 -0.381 17.879 1.00 75.19 84 TYR A CA 1
ATOM 635 C C . TYR A 1 84 ? -15.539 -0.650 19.331 1.00 75.19 84 TYR A C 1
ATOM 637 O O . TYR A 1 84 ? -16.392 -0.880 20.192 1.00 75.19 84 TYR A O 1
ATOM 645 N N . TYR A 1 85 ? -14.235 -0.578 19.627 1.00 77.75 85 TYR A N 1
ATOM 646 C CA . TYR A 1 85 ? -13.722 -0.779 20.987 1.00 77.75 85 TYR A CA 1
ATOM 647 C C . TYR A 1 85 ? -14.222 0.291 21.967 1.00 77.75 85 TYR A C 1
ATOM 649 O O . TYR A 1 85 ? -14.629 -0.038 23.082 1.00 77.75 85 TYR A O 1
ATOM 657 N N . GLU A 1 86 ? -14.255 1.557 21.551 1.00 77.69 86 GLU A N 1
ATOM 658 C CA . GLU A 1 86 ? -14.786 2.662 22.359 1.00 77.69 86 GLU A CA 1
ATOM 659 C C . GLU A 1 86 ? -16.287 2.503 22.643 1.00 77.69 86 GLU A C 1
ATOM 661 O O . GLU A 1 86 ? -16.740 2.707 23.776 1.00 77.69 86 GLU A O 1
ATOM 666 N N . GLY A 1 87 ? -17.066 2.079 21.643 1.00 71.06 87 GLY A N 1
ATOM 667 C CA . GLY A 1 87 ? -18.488 1.780 21.804 1.00 71.06 87 GLY A CA 1
ATOM 668 C C . GLY A 1 87 ? -18.731 0.615 22.766 1.00 71.06 87 GLY A C 1
ATOM 669 O O . GLY A 1 87 ? -19.606 0.697 23.631 1.00 71.06 87 GLY A O 1
ATOM 670 N N . GLN A 1 88 ? -17.922 -0.445 22.680 1.00 71.19 88 GLN A N 1
ATOM 671 C CA . GLN A 1 88 ? -17.993 -1.587 23.594 1.00 71.19 88 GLN A CA 1
ATOM 672 C C . GLN A 1 88 ? -17.630 -1.196 25.033 1.00 71.19 88 GLN A C 1
ATOM 674 O O . GLN A 1 88 ? -18.331 -1.588 25.974 1.00 71.19 88 GLN A O 1
ATOM 679 N N . ALA A 1 89 ? -16.565 -0.411 25.217 1.00 70.06 89 ALA A N 1
ATOM 680 C CA . ALA A 1 89 ? -16.159 0.097 26.524 1.00 70.06 89 ALA A CA 1
ATOM 681 C C . ALA A 1 89 ? -17.274 0.949 27.144 1.00 70.06 89 ALA A C 1
ATOM 683 O O . ALA A 1 89 ? -17.691 0.690 28.272 1.00 70.06 89 ALA A O 1
ATOM 684 N N . THR A 1 90 ? -17.836 1.878 26.365 1.00 69.75 90 THR A N 1
ATOM 685 C CA . THR A 1 90 ? -18.956 2.728 26.792 1.00 69.75 90 THR A CA 1
ATOM 686 C C . THR A 1 90 ? -20.176 1.896 27.182 1.00 69.75 90 THR A C 1
ATOM 688 O O . THR A 1 90 ? -20.717 2.080 28.271 1.00 69.75 90 THR A O 1
ATOM 691 N N . SER A 1 91 ? -20.574 0.919 26.359 1.00 58.00 91 SER A N 1
ATOM 692 C CA . SER A 1 91 ? -21.694 0.021 26.672 1.00 58.00 91 SER A CA 1
ATOM 693 C C . SER A 1 91 ? -21.453 -0.771 27.959 1.00 58.00 91 SER A C 1
ATOM 695 O O . SER A 1 91 ? -22.371 -0.938 28.761 1.00 58.00 91 SER A O 1
ATOM 697 N N . THR A 1 92 ? -20.224 -1.238 28.186 1.00 69.38 92 THR A N 1
ATOM 698 C CA . THR A 1 92 ? -19.849 -1.973 29.403 1.00 69.38 92 THR A CA 1
ATOM 699 C C . THR A 1 92 ? -19.940 -1.072 30.632 1.00 69.38 92 THR A C 1
ATOM 701 O O . THR A 1 92 ? -20.526 -1.465 31.641 1.00 69.38 92 THR A O 1
ATOM 704 N N . THR A 1 93 ? -19.429 0.158 30.547 1.00 65.50 93 THR A N 1
ATOM 705 C CA . THR A 1 93 ? -19.524 1.152 31.623 1.00 65.50 93 THR A CA 1
ATOM 706 C C . THR A 1 93 ? -20.976 1.523 31.922 1.00 65.50 93 THR A C 1
ATOM 708 O O . THR A 1 93 ? -21.372 1.528 33.086 1.00 65.50 93 THR A O 1
ATOM 711 N N . THR A 1 94 ? -21.804 1.767 30.902 1.00 59.50 94 THR A N 1
ATOM 712 C CA . THR A 1 94 ? -23.237 2.050 31.077 1.00 59.50 94 THR A CA 1
ATOM 713 C C . THR A 1 94 ? -23.973 0.861 31.699 1.00 59.50 94 THR A C 1
ATOM 715 O O . THR A 1 94 ? -24.753 1.044 32.633 1.00 59.50 94 THR A O 1
ATOM 718 N N . MET A 1 95 ? -23.694 -0.373 31.266 1.00 56.00 95 MET A N 1
ATOM 719 C CA . MET A 1 95 ? -24.260 -1.577 31.887 1.00 56.00 95 MET A CA 1
ATOM 720 C C . MET A 1 95 ? -23.827 -1.749 33.347 1.00 56.00 95 MET A C 1
ATOM 722 O O . MET A 1 95 ? -24.656 -2.106 34.185 1.00 56.00 95 MET A O 1
ATOM 726 N N . GLN A 1 96 ? -22.566 -1.470 33.684 1.00 58.72 96 GLN A N 1
ATOM 727 C CA . GLN A 1 96 ? -22.103 -1.483 35.074 1.00 58.72 96 GLN A CA 1
ATOM 728 C C . GLN A 1 96 ? -22.831 -0.419 35.903 1.00 58.72 96 GLN A C 1
ATOM 730 O O . GLN A 1 96 ? -23.339 -0.732 36.976 1.00 58.72 96 GLN A O 1
ATOM 735 N N . GLN A 1 97 ? -22.974 0.806 35.392 1.00 57.59 97 GLN A N 1
ATOM 736 C CA . GLN A 1 97 ? -23.724 1.871 36.067 1.00 57.59 97 GLN A CA 1
ATOM 737 C C . GLN A 1 97 ? -25.200 1.509 36.277 1.00 57.59 97 GLN A C 1
ATOM 739 O O . GLN A 1 97 ? -25.730 1.765 37.354 1.00 57.59 97 GLN A O 1
ATOM 744 N N . HIS A 1 98 ? -25.855 0.852 35.315 1.00 52.69 98 HIS A N 1
ATOM 745 C CA . HIS A 1 98 ? -27.206 0.318 35.517 1.00 52.69 98 HIS A CA 1
ATOM 746 C C . HIS A 1 98 ? -27.234 -0.806 36.563 1.00 52.69 98 HIS A C 1
ATOM 748 O O . HIS A 1 98 ? -28.110 -0.816 37.422 1.00 52.69 98 HIS A O 1
ATOM 754 N N . THR A 1 99 ? -26.260 -1.717 36.553 1.00 55.03 99 THR A N 1
ATOM 755 C CA . THR A 1 99 ? -26.199 -2.825 37.525 1.00 55.03 99 THR A CA 1
ATOM 756 C C . THR A 1 99 ? -25.982 -2.325 38.961 1.00 55.03 99 THR A C 1
ATOM 758 O O . THR A 1 99 ? -26.587 -2.859 39.888 1.00 55.03 99 THR A O 1
ATOM 761 N N . TYR A 1 100 ? -25.195 -1.262 39.160 1.00 50.19 100 TYR A N 1
ATOM 762 C CA . TYR A 1 100 ? -25.012 -0.628 40.475 1.00 50.19 100 TYR A CA 1
ATOM 763 C C . TYR A 1 100 ? -26.109 0.396 40.829 1.00 50.19 100 TYR A C 1
ATOM 765 O O . TYR A 1 100 ? -26.362 0.637 42.008 1.00 50.19 100 TYR A O 1
ATOM 773 N N . GLY A 1 101 ? -26.795 0.976 39.840 1.00 50.50 101 GLY A N 1
ATOM 774 C CA . GLY A 1 101 ? -27.852 1.978 40.026 1.00 50.50 101 GLY A CA 1
ATOM 775 C C . GLY A 1 101 ? -29.239 1.410 40.347 1.00 50.50 101 GLY A C 1
ATOM 776 O O . GLY A 1 101 ? -30.089 2.137 40.853 1.00 50.50 101 GLY A O 1
ATOM 777 N N . VAL A 1 102 ? -29.480 0.117 40.107 1.00 51.38 102 VAL A N 1
ATOM 778 C CA . VAL A 1 102 ? -30.769 -0.547 40.406 1.00 51.38 102 VAL A CA 1
ATOM 779 C C . VAL A 1 102 ? -30.783 -1.184 41.814 1.00 51.38 102 VAL A C 1
ATOM 781 O O . VAL A 1 102 ? -31.825 -1.619 42.296 1.00 51.38 102 VAL A O 1
ATOM 784 N N . GLY A 1 103 ? -29.652 -1.179 42.529 1.00 51.69 103 GLY A N 1
ATOM 785 C CA . GLY A 1 103 ? -29.506 -1.799 43.856 1.00 51.69 103 GLY A CA 1
ATOM 786 C C . GLY A 1 103 ? -29.819 -0.921 45.078 1.00 51.69 103 GLY A C 1
ATOM 787 O O . GLY A 1 103 ? -29.696 -1.413 46.194 1.00 51.69 103 GLY A O 1
ATOM 788 N N . SER A 1 104 ? -30.209 0.351 44.921 1.00 51.00 104 SER A N 1
ATOM 789 C CA . SER A 1 104 ? -30.364 1.288 46.057 1.00 51.00 104 SER A CA 1
ATOM 790 C C . SER A 1 104 ? -31.762 1.911 46.199 1.00 51.00 104 SER A C 1
ATOM 792 O O . SER A 1 104 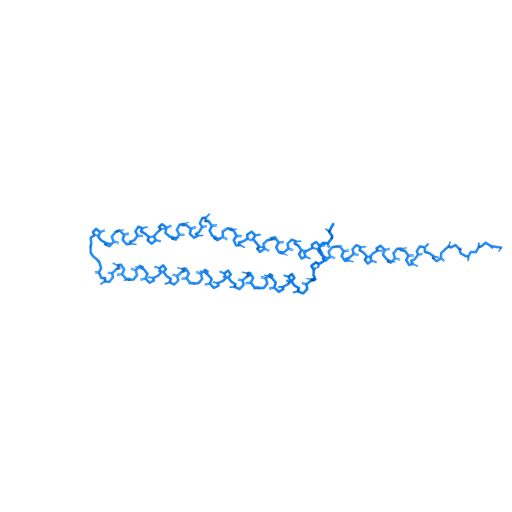? -31.894 3.036 46.677 1.00 51.00 104 SER A O 1
ATOM 794 N N . VAL A 1 105 ? -32.822 1.189 45.826 1.00 51.28 105 VAL A N 1
ATOM 795 C CA . VAL A 1 105 ? -34.209 1.535 46.206 1.00 51.28 105 VAL A CA 1
ATOM 796 C C . VAL A 1 105 ? -34.994 0.304 46.672 1.00 51.28 105 VAL A C 1
ATOM 798 O O . VAL A 1 105 ? -36.118 0.064 46.253 1.00 51.28 105 VAL A O 1
ATOM 801 N N . ILE A 1 106 ? -34.409 -0.484 47.576 1.00 49.62 106 ILE A N 1
ATOM 802 C CA . ILE A 1 106 ? -35.189 -1.299 48.519 1.00 49.62 106 ILE A CA 1
ATOM 803 C C . ILE A 1 106 ? -34.652 -1.019 49.923 1.00 49.62 106 ILE A C 1
ATOM 805 O O . ILE A 1 106 ? -33.882 -1.789 50.483 1.00 49.62 106 ILE A O 1
ATOM 809 N N . ASN A 1 107 ? -35.043 0.128 50.474 1.00 43.47 107 ASN A N 1
ATOM 810 C CA . ASN A 1 107 ? -35.424 0.197 51.880 1.00 43.47 107 ASN A CA 1
ATOM 811 C C . ASN A 1 107 ? -36.431 1.340 52.062 1.00 43.47 107 ASN A C 1
ATOM 813 O O . ASN A 1 107 ? -36.091 2.462 52.428 1.00 43.47 107 ASN A O 1
ATOM 817 N N . GLY A 1 108 ? -37.673 1.056 51.675 1.00 46.81 108 GLY A N 1
ATOM 818 C CA . GLY A 1 108 ? -38.842 1.772 52.157 1.00 46.81 108 GLY A CA 1
ATOM 819 C C . GLY A 1 108 ? -39.583 0.852 53.117 1.00 46.81 108 GLY A C 1
ATOM 820 O O . GLY A 1 108 ? -40.341 0.007 52.648 1.00 46.81 108 GLY A O 1
ATOM 821 N N . ALA A 1 109 ? -39.303 0.991 54.415 1.00 36.69 109 ALA A N 1
ATOM 822 C CA . ALA A 1 109 ? -40.171 0.713 55.566 1.00 36.69 109 ALA A CA 1
ATOM 823 C C . ALA A 1 109 ? -39.401 1.031 56.856 1.00 36.69 109 ALA A C 1
ATOM 825 O O . ALA A 1 109 ? -38.343 0.402 57.078 1.00 36.69 109 ALA A O 1
#